Prot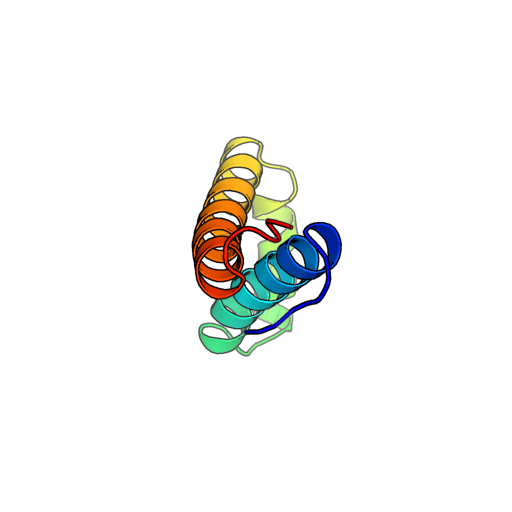ein AF-A0A1N6XDA5-F1 (afdb_monomer_lite)

Structure (mmCIF, N/CA/C/O backbone):
data_AF-A0A1N6XDA5-F1
#
_entry.id   AF-A0A1N6XDA5-F1
#
loop_
_atom_site.group_PDB
_atom_site.id
_atom_site.type_symbol
_atom_site.label_atom_id
_atom_site.label_alt_id
_atom_site.label_comp_id
_atom_site.label_asym_id
_atom_site.label_entity_id
_atom_site.label_seq_id
_atom_site.pdbx_PDB_ins_code
_atom_site.Cartn_x
_atom_site.Cartn_y
_atom_site.Cartn_z
_atom_site.occupancy
_atom_site.B_iso_or_equiv
_atom_site.auth_seq_id
_atom_site.auth_comp_id
_atom_site.auth_asym_id
_atom_site.auth_atom_id
_atom_site.pdbx_PDB_model_num
ATOM 1 N N . MET A 1 1 ? -3.591 -8.105 11.709 1.00 72.69 1 MET A N 1
ATOM 2 C CA . MET A 1 1 ? -3.662 -6.754 11.105 1.00 72.69 1 MET A CA 1
ATOM 3 C C . MET A 1 1 ? -3.953 -5.691 12.169 1.00 72.69 1 MET A C 1
ATOM 5 O O . MET A 1 1 ? -4.513 -4.657 11.834 1.00 72.69 1 MET A O 1
ATOM 9 N N . GLN A 1 2 ? -3.577 -5.923 13.432 1.00 84.81 2 GLN A N 1
ATOM 10 C CA . GLN A 1 2 ? -3.869 -4.981 14.509 1.00 84.81 2 GLN A CA 1
ATOM 11 C C . GLN A 1 2 ? -2.733 -3.959 14.601 1.00 84.81 2 GLN A C 1
ATOM 13 O O . GLN A 1 2 ? -1.567 -4.356 14.592 1.00 84.81 2 GLN A O 1
ATOM 18 N N . VAL A 1 3 ? -3.078 -2.677 14.584 1.00 94.75 3 VAL A N 1
ATOM 19 C CA . VAL A 1 3 ? -2.156 -1.536 14.625 1.00 94.75 3 VAL A CA 1
ATOM 20 C C . VAL A 1 3 ? -2.768 -0.453 15.504 1.00 94.75 3 VAL A C 1
ATOM 22 O O . VAL A 1 3 ? -3.980 -0.249 15.478 1.00 94.75 3 VAL A O 1
ATOM 25 N N . ASP A 1 4 ? -1.939 0.262 16.253 1.00 95.25 4 ASP A N 1
ATOM 26 C CA . ASP A 1 4 ? -2.411 1.072 17.380 1.00 95.25 4 ASP A CA 1
ATOM 27 C C . ASP A 1 4 ? -2.995 2.419 16.941 1.00 95.25 4 ASP A C 1
ATOM 29 O O . ASP A 1 4 ? -3.776 3.026 17.666 1.00 95.25 4 ASP A O 1
ATOM 33 N N . THR A 1 5 ? -2.628 2.906 15.751 1.00 97.50 5 THR A N 1
ATOM 34 C CA . THR A 1 5 ? -3.057 4.226 15.263 1.00 97.50 5 THR A CA 1
ATOM 35 C C . THR A 1 5 ? -3.450 4.217 13.783 1.00 97.50 5 THR A C 1
ATOM 37 O O . THR A 1 5 ? -2.916 3.414 13.006 1.00 97.50 5 THR A O 1
ATOM 40 N N . PRO A 1 6 ? -4.294 5.173 13.339 1.00 97.69 6 PRO A N 1
ATOM 41 C CA . PRO A 1 6 ? -4.617 5.342 11.923 1.00 97.69 6 PRO A CA 1
ATOM 42 C C . PRO A 1 6 ? -3.382 5.526 11.031 1.00 97.69 6 PRO A C 1
ATOM 44 O O . PRO A 1 6 ? -3.326 4.973 9.934 1.00 97.69 6 PRO A O 1
ATOM 47 N N . GLN A 1 7 ? -2.359 6.246 11.509 1.00 97.81 7 GLN A N 1
ATOM 48 C CA . GLN A 1 7 ? -1.116 6.458 10.762 1.00 97.81 7 GLN A CA 1
ATOM 49 C C . GLN A 1 7 ? -0.385 5.136 10.496 1.00 97.81 7 GLN A C 1
ATOM 51 O O . GLN A 1 7 ? -0.030 4.844 9.355 1.00 97.81 7 GLN A O 1
ATOM 56 N N . GLN A 1 8 ? -0.232 4.294 11.523 1.00 98.19 8 GLN A N 1
ATOM 57 C CA . GLN A 1 8 ? 0.357 2.962 11.359 1.00 98.19 8 GLN A CA 1
ATOM 58 C C . GLN A 1 8 ? -0.488 2.075 10.432 1.00 98.19 8 GLN A C 1
ATOM 60 O O . GLN A 1 8 ? 0.060 1.274 9.672 1.00 98.19 8 GLN A O 1
ATOM 65 N N . GLY A 1 9 ? -1.816 2.229 10.453 1.00 98.25 9 GLY A N 1
ATOM 66 C CA . GLY A 1 9 ? -2.712 1.554 9.514 1.00 98.25 9 GLY A CA 1
ATOM 67 C C . GLY A 1 9 ? -2.483 1.964 8.065 1.00 98.25 9 GLY A C 1
ATOM 68 O O . GLY A 1 9 ? -2.450 1.101 7.186 1.00 98.25 9 GLY A O 1
ATOM 69 N N . PHE A 1 10 ? -2.272 3.253 7.807 1.00 98.06 10 PHE A N 1
ATOM 70 C CA . PHE A 1 10 ? -1.951 3.741 6.469 1.00 98.06 10 PHE A CA 1
ATOM 71 C C . PHE A 1 10 ? -0.580 3.239 6.002 1.00 98.06 10 PHE A C 1
ATOM 73 O O . PHE A 1 10 ? -0.451 2.735 4.885 1.00 98.06 10 PHE A O 1
ATOM 80 N N . ASP A 1 11 ? 0.428 3.272 6.875 1.00 98.19 11 ASP A N 1
ATOM 81 C CA . ASP A 1 11 ? 1.759 2.746 6.563 1.00 98.19 11 ASP A CA 1
ATOM 82 C C . ASP A 1 11 ? 1.704 1.245 6.230 1.00 98.19 11 ASP A C 1
ATOM 84 O O . ASP A 1 11 ? 2.292 0.793 5.239 1.00 98.19 11 ASP A O 1
ATOM 88 N N . LEU A 1 12 ? 0.923 0.470 6.993 1.00 98.19 12 LEU A N 1
ATOM 89 C CA . LEU A 1 12 ? 0.676 -0.941 6.705 1.00 98.19 12 LEU A CA 1
ATOM 90 C C . LEU A 1 12 ? -0.044 -1.131 5.360 1.00 98.19 12 LEU A C 1
ATOM 92 O O . LEU A 1 12 ? 0.338 -2.019 4.596 1.00 98.19 12 LEU A O 1
ATOM 96 N N . ALA A 1 13 ? -1.030 -0.295 5.025 1.00 98.44 13 ALA A N 1
ATOM 97 C CA . ALA A 1 13 ? -1.735 -0.355 3.742 1.00 98.44 13 ALA A CA 1
ATOM 98 C C . ALA A 1 13 ? -0.778 -0.180 2.550 1.00 98.44 13 ALA A C 1
ATOM 100 O O . ALA A 1 13 ? -0.816 -0.954 1.588 1.00 98.44 13 ALA A O 1
ATOM 101 N N . ILE A 1 14 ? 0.148 0.778 2.645 1.00 98.06 14 ILE A N 1
ATOM 102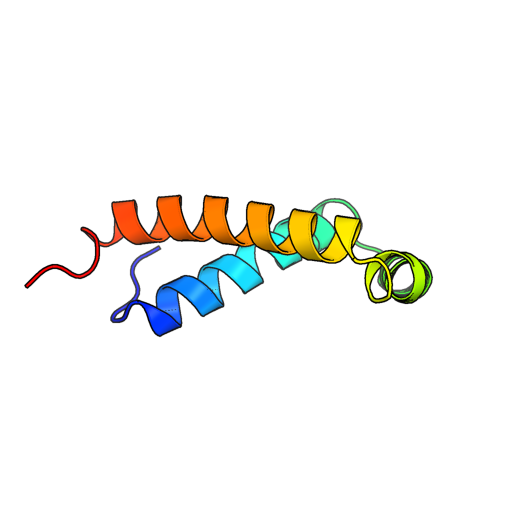 C CA . ILE A 1 14 ? 1.188 1.006 1.634 1.00 98.06 14 ILE A CA 1
ATOM 103 C C . ILE A 1 14 ? 2.128 -0.201 1.522 1.00 98.06 14 ILE A C 1
ATOM 105 O O . ILE A 1 14 ? 2.481 -0.619 0.413 1.00 98.06 14 ILE A O 1
ATOM 109 N N . VAL A 1 15 ? 2.533 -0.791 2.650 1.00 97.69 15 VAL A N 1
ATOM 110 C CA . VAL A 1 15 ? 3.372 -1.999 2.659 1.00 97.69 15 VAL A CA 1
ATOM 111 C C . VAL A 1 15 ? 2.658 -3.168 1.982 1.00 97.69 15 VAL A C 1
ATOM 113 O O . VAL A 1 15 ? 3.263 -3.834 1.140 1.00 97.69 15 VAL A O 1
ATOM 116 N N . MET A 1 16 ? 1.381 -3.392 2.292 1.00 97.88 16 MET A N 1
ATOM 117 C CA . MET A 1 16 ? 0.575 -4.471 1.712 1.00 97.88 16 MET A CA 1
ATOM 118 C C . MET A 1 16 ? 0.403 -4.300 0.198 1.00 97.88 16 MET A C 1
ATOM 120 O O . MET A 1 16 ? 0.670 -5.240 -0.555 1.00 97.88 16 MET A O 1
ATOM 124 N N . ALA A 1 17 ? 0.081 -3.088 -0.266 1.00 97.44 17 ALA A N 1
ATOM 125 C CA . ALA A 1 17 ? -0.008 -2.769 -1.691 1.00 97.44 17 ALA A CA 1
ATOM 126 C C . ALA A 1 17 ? 1.309 -3.071 -2.430 1.00 97.44 17 ALA A C 1
ATOM 128 O O . ALA A 1 17 ? 1.334 -3.775 -3.442 1.00 97.44 17 ALA A O 1
ATOM 129 N N . ARG A 1 18 ? 2.442 -2.607 -1.885 1.00 96.38 18 ARG A N 1
ATOM 130 C CA . ARG A 1 18 ? 3.773 -2.858 -2.464 1.00 96.38 18 ARG A CA 1
ATOM 131 C C . ARG A 1 18 ? 4.158 -4.335 -2.419 1.00 96.38 18 ARG A C 1
ATOM 133 O O . ARG A 1 18 ? 4.826 -4.822 -3.334 1.00 96.38 18 ARG A O 1
ATOM 140 N N . ARG A 1 19 ? 3.764 -5.052 -1.362 1.00 97.19 19 ARG A N 1
ATOM 141 C CA . ARG A 1 19 ? 4.027 -6.486 -1.218 1.00 97.19 19 ARG A CA 1
ATOM 142 C C . ARG A 1 19 ? 3.271 -7.286 -2.269 1.00 97.19 19 ARG A C 1
ATOM 144 O O . ARG A 1 19 ? 3.885 -8.178 -2.838 1.00 97.19 19 ARG A O 1
ATOM 151 N N . ALA A 1 20 ? 2.017 -6.951 -2.568 1.00 97.38 20 ALA A N 1
ATOM 152 C CA . ALA A 1 20 ? 1.252 -7.612 -3.626 1.00 97.38 20 ALA A CA 1
ATOM 153 C C . ALA A 1 20 ? 1.984 -7.539 -4.979 1.00 97.38 20 ALA A C 1
ATOM 155 O O . ALA A 1 20 ? 2.241 -8.571 -5.593 1.00 97.38 20 ALA A O 1
ATOM 156 N N . VAL A 1 21 ? 2.439 -6.345 -5.379 1.00 96.62 21 VAL A N 1
ATOM 157 C CA . VAL A 1 21 ? 3.212 -6.152 -6.622 1.00 96.62 21 VAL A CA 1
ATOM 158 C C . VAL A 1 21 ? 4.506 -6.971 -6.620 1.00 96.62 21 VAL A C 1
ATOM 160 O O . VAL A 1 21 ? 4.795 -7.665 -7.592 1.00 96.62 21 VAL A O 1
ATOM 163 N N . LYS A 1 22 ? 5.275 -6.932 -5.523 1.00 97.12 22 LYS A N 1
ATOM 164 C CA . LYS A 1 22 ? 6.538 -7.682 -5.404 1.00 97.12 22 LYS A CA 1
ATOM 165 C C . LYS A 1 22 ? 6.332 -9.201 -5.382 1.00 97.12 22 LYS A C 1
ATOM 167 O O . LYS A 1 22 ? 7.206 -9.935 -5.826 1.00 97.12 22 LYS A O 1
ATOM 172 N N . THR A 1 23 ? 5.216 -9.681 -4.841 1.00 97.88 23 THR A N 1
ATOM 173 C CA . THR A 1 23 ? 4.874 -11.109 -4.853 1.00 97.88 23 THR A CA 1
ATOM 174 C C . THR A 1 23 ? 4.573 -11.575 -6.276 1.00 97.88 23 THR A C 1
ATOM 176 O O . THR A 1 23 ? 5.061 -12.624 -6.679 1.00 97.88 23 THR A O 1
ATOM 179 N N . THR A 1 24 ? 3.819 -10.788 -7.049 1.00 97.38 24 THR A N 1
ATOM 180 C CA . THR A 1 24 ? 3.486 -11.114 -8.445 1.00 97.38 24 THR A CA 1
ATOM 181 C C . THR A 1 24 ? 4.693 -10.993 -9.376 1.00 97.38 24 THR A C 1
ATOM 183 O O . THR A 1 24 ? 4.853 -11.801 -10.286 1.00 97.38 24 THR A O 1
ATOM 186 N N . GLN A 1 25 ? 5.556 -9.999 -9.150 1.00 97.44 25 GLN A N 1
ATOM 187 C CA . GLN A 1 25 ? 6.792 -9.795 -9.901 1.00 97.44 25 GLN A CA 1
ATOM 188 C C . GLN A 1 25 ? 7.997 -9.763 -8.944 1.00 97.44 25 GLN A C 1
ATOM 190 O O . GLN A 1 25 ? 8.302 -8.706 -8.379 1.00 97.44 25 GLN A O 1
ATOM 195 N N . PRO A 1 26 ? 8.693 -10.899 -8.749 1.00 96.81 26 PRO A N 1
ATOM 196 C CA . PRO A 1 26 ? 9.809 -10.988 -7.812 1.00 96.81 26 PRO A CA 1
ATOM 197 C C . PRO A 1 26 ? 11.111 -10.358 -8.334 1.00 96.81 26 PRO A C 1
ATOM 199 O O . PRO A 1 26 ? 11.989 -10.042 -7.525 1.00 96.81 26 PRO A O 1
ATOM 202 N N . ASP A 1 27 ? 11.256 -10.154 -9.649 1.00 98.06 27 ASP A N 1
ATOM 203 C CA . ASP A 1 27 ? 12.461 -9.578 -10.246 1.00 98.06 27 ASP A CA 1
ATOM 204 C C . ASP A 1 27 ? 12.540 -8.063 -9.999 1.00 98.06 27 ASP A C 1
ATOM 206 O O . ASP A 1 27 ? 11.805 -7.241 -10.557 1.00 98.06 27 ASP A O 1
ATOM 210 N N . VAL A 1 28 ? 13.503 -7.679 -9.163 1.00 97.06 28 VAL A N 1
ATOM 211 C CA . VAL A 1 28 ? 13.760 -6.286 -8.795 1.00 97.06 28 VAL A CA 1
ATOM 212 C C . VAL A 1 28 ? 14.228 -5.449 -9.988 1.00 97.06 28 VAL A C 1
ATOM 214 O O . VAL A 1 28 ? 13.931 -4.252 -10.022 1.00 97.06 28 VAL A O 1
ATOM 217 N N . ALA A 1 29 ? 14.941 -6.028 -10.956 1.00 97.88 29 ALA A N 1
ATOM 218 C CA . ALA A 1 29 ? 15.373 -5.313 -12.153 1.00 97.88 29 ALA A CA 1
ATOM 219 C C . ALA A 1 29 ? 14.162 -4.909 -13.002 1.00 97.88 29 ALA A C 1
ATOM 221 O O . ALA A 1 29 ? 14.050 -3.743 -13.389 1.00 97.88 29 ALA A O 1
ATOM 222 N N . VAL A 1 30 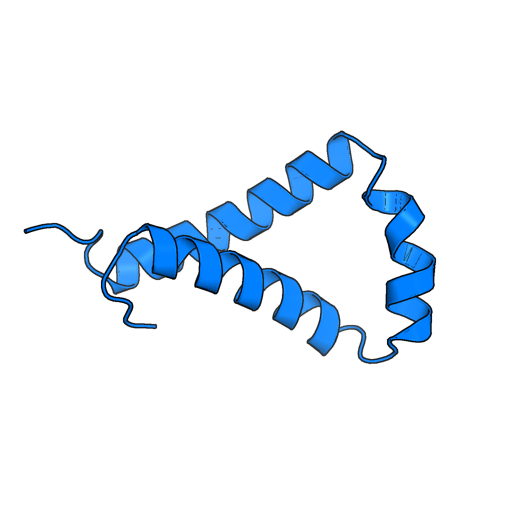? 13.206 -5.826 -13.184 1.00 97.69 30 VAL A N 1
ATOM 223 C CA . VAL A 1 30 ? 11.934 -5.536 -13.861 1.00 97.69 30 VAL A CA 1
ATOM 224 C C . VAL A 1 30 ? 11.165 -4.445 -13.116 1.00 97.69 30 VAL A C 1
ATOM 226 O O . VAL A 1 30 ? 10.765 -3.457 -13.729 1.00 97.69 30 VAL A O 1
ATOM 229 N N . LEU A 1 31 ? 11.016 -4.550 -11.791 1.00 96.75 31 LEU A N 1
ATOM 230 C CA . LEU A 1 31 ? 10.321 -3.525 -10.997 1.00 96.75 31 LEU A CA 1
ATOM 231 C C . LEU A 1 31 ? 10.968 -2.137 -11.130 1.00 96.75 31 LEU A C 1
ATOM 233 O O . LEU A 1 31 ? 10.271 -1.134 -11.295 1.00 96.75 31 LEU A O 1
ATOM 237 N N . LYS A 1 32 ? 12.304 -2.063 -11.079 1.00 96.94 32 LYS A N 1
ATOM 238 C CA . LYS A 1 32 ? 13.047 -0.805 -11.249 1.00 96.94 32 LYS A CA 1
ATOM 239 C C . LYS A 1 32 ? 12.866 -0.224 -12.648 1.00 96.94 32 LYS A C 1
ATOM 241 O O . LYS A 1 32 ? 12.675 0.982 -12.760 1.00 96.94 32 LYS A O 1
ATOM 246 N N . ALA A 1 33 ? 12.878 -1.062 -13.683 1.00 97.06 33 ALA A N 1
ATOM 247 C CA . ALA A 1 33 ? 12.673 -0.630 -15.064 1.00 97.06 33 ALA A CA 1
ATOM 248 C C . ALA A 1 33 ? 11.257 -0.077 -15.314 1.00 97.06 33 ALA A C 1
ATOM 250 O O . ALA A 1 33 ? 11.089 0.831 -16.123 1.00 97.06 33 ALA A O 1
ATOM 251 N N . GLN A 1 34 ? 10.240 -0.581 -14.606 1.00 95.19 34 GLN A N 1
ATOM 252 C CA . GLN A 1 34 ? 8.862 -0.085 -14.724 1.00 95.19 34 GLN A CA 1
ATOM 253 C C . GLN A 1 34 ? 8.614 1.203 -13.924 1.00 95.19 34 GLN A C 1
ATOM 255 O O . GLN A 1 34 ? 7.739 1.984 -14.290 1.00 95.19 34 GLN A O 1
ATOM 260 N N . ARG A 1 35 ? 9.377 1.463 -12.852 1.00 94.69 35 ARG A N 1
ATOM 261 C CA . ARG A 1 35 ? 9.132 2.596 -11.941 1.00 94.69 35 ARG A CA 1
ATOM 262 C C . ARG A 1 35 ? 9.042 3.970 -12.618 1.00 94.69 35 ARG A C 1
ATOM 264 O O . ARG A 1 35 ? 8.106 4.696 -12.290 1.00 94.69 35 ARG A O 1
ATOM 271 N N . PRO A 1 36 ? 9.926 4.343 -13.561 1.00 96.00 36 PRO A N 1
ATOM 272 C CA . PRO A 1 36 ? 9.816 5.623 -14.258 1.00 96.00 36 PRO A CA 1
ATOM 273 C C . PRO A 1 36 ? 8.517 5.789 -15.053 1.00 96.00 36 PRO A C 1
ATOM 275 O O . PRO A 1 36 ? 8.078 6.916 -15.241 1.00 96.00 36 PRO A O 1
ATOM 278 N N . ARG A 1 37 ? 7.890 4.689 -15.500 1.00 93.31 37 ARG A N 1
ATOM 279 C CA . ARG A 1 37 ? 6.669 4.746 -16.319 1.00 93.31 37 ARG A CA 1
ATOM 280 C C . ARG A 1 37 ? 5.470 5.254 -15.531 1.00 93.31 37 ARG A C 1
ATOM 282 O O . ARG A 1 37 ? 4.723 6.068 -16.045 1.00 93.31 37 ARG A O 1
ATOM 289 N N . TYR A 1 38 ? 5.303 4.781 -14.298 1.00 93.69 38 TYR A N 1
ATOM 290 C CA . TYR A 1 38 ? 4.138 5.127 -13.483 1.00 93.69 38 TYR A CA 1
ATOM 291 C C . TYR A 1 38 ? 4.415 6.266 -12.491 1.00 93.69 38 TYR A C 1
ATOM 293 O O . TYR A 1 38 ? 3.491 6.931 -12.044 1.00 93.69 38 TYR A O 1
ATOM 301 N N . ALA A 1 39 ? 5.678 6.513 -12.120 1.00 94.12 39 ALA A N 1
ATOM 302 C CA . ALA A 1 39 ? 6.008 7.521 -11.108 1.00 94.12 39 ALA A CA 1
ATOM 303 C C . ALA A 1 39 ? 5.827 8.973 -11.588 1.00 94.12 39 ALA A C 1
ATOM 305 O O . ALA A 1 39 ? 5.720 9.866 -10.752 1.00 94.12 39 ALA A O 1
ATOM 306 N N . GLY A 1 40 ? 5.825 9.208 -12.903 1.00 93.69 40 GLY A N 1
ATOM 307 C CA . GLY A 1 40 ? 5.569 10.519 -13.510 1.00 93.69 40 GLY A CA 1
ATOM 308 C C . GLY A 1 40 ? 4.181 10.657 -14.141 1.00 93.69 40 GLY A C 1
ATOM 309 O O . GLY A 1 40 ? 3.903 11.688 -14.745 1.00 93.69 40 GLY A O 1
ATOM 310 N N . ASP A 1 41 ? 3.333 9.633 -14.035 1.00 97.38 41 ASP A N 1
ATOM 311 C CA . ASP A 1 41 ? 2.024 9.589 -14.682 1.00 97.38 41 ASP A CA 1
ATOM 312 C C . ASP A 1 41 ? 0.901 9.820 -13.662 1.00 97.38 41 ASP A C 1
ATOM 314 O O . ASP A 1 41 ? 0.753 9.070 -12.697 1.00 97.38 41 ASP A O 1
ATOM 318 N N . ALA A 1 42 ? 0.104 10.871 -13.863 1.00 97.38 42 ALA A N 1
ATOM 319 C CA . ALA A 1 42 ? -0.911 11.288 -12.896 1.00 97.38 42 ALA A CA 1
ATOM 320 C C . ALA A 1 42 ? -2.009 10.231 -12.691 1.00 97.38 42 ALA A C 1
ATOM 322 O O . ALA A 1 42 ? -2.425 10.005 -11.555 1.00 97.38 42 ALA A O 1
ATOM 323 N N . ALA A 1 43 ? -2.446 9.562 -13.763 1.00 97.81 43 ALA A N 1
ATOM 324 C CA . ALA A 1 43 ? -3.445 8.499 -13.679 1.00 97.81 43 ALA A CA 1
ATOM 325 C C . ALA A 1 43 ? -2.912 7.318 -12.858 1.00 97.81 43 ALA A C 1
ATOM 327 O O . ALA A 1 43 ? -3.555 6.881 -11.908 1.00 97.81 43 ALA A O 1
ATOM 328 N N . SER A 1 44 ? -1.678 6.897 -13.127 1.00 97.12 44 SER A N 1
ATOM 329 C CA . SER A 1 44 ? -1.017 5.842 -12.364 1.00 97.12 44 SER A CA 1
ATOM 330 C C . SER A 1 44 ? -0.849 6.197 -10.884 1.00 97.12 44 SER A C 1
ATOM 332 O O . SER A 1 44 ? -0.989 5.332 -10.020 1.00 97.12 44 SER A O 1
ATOM 334 N N . LEU A 1 45 ? -0.547 7.458 -10.558 1.00 96.75 45 LEU A N 1
ATOM 335 C CA . LEU A 1 45 ? -0.449 7.908 -9.165 1.00 96.75 45 LEU A CA 1
ATOM 336 C C . LEU A 1 45 ? -1.811 7.866 -8.452 1.00 96.75 45 LEU A C 1
ATOM 338 O O . LEU A 1 45 ? -1.870 7.482 -7.281 1.00 96.75 45 LEU A O 1
ATOM 342 N N . ILE A 1 46 ? -2.898 8.200 -9.155 1.00 98.06 46 ILE A N 1
ATOM 343 C CA . ILE A 1 46 ? -4.270 8.050 -8.650 1.00 98.06 46 ILE A CA 1
ATOM 344 C C . ILE A 1 46 ? -4.600 6.567 -8.435 1.00 98.06 46 ILE A C 1
ATOM 346 O O . ILE A 1 46 ? -5.090 6.206 -7.365 1.00 98.06 46 ILE A O 1
ATOM 350 N N . ASP A 1 47 ? -4.257 5.694 -9.383 1.00 98.00 47 ASP A N 1
ATOM 351 C CA . ASP A 1 47 ? -4.500 4.251 -9.272 1.00 98.00 47 ASP A CA 1
ATOM 352 C C . ASP A 1 47 ? -3.751 3.635 -8.080 1.00 98.00 47 ASP A C 1
ATOM 354 O O . ASP A 1 47 ? -4.318 2.866 -7.300 1.00 98.00 47 ASP A O 1
ATOM 358 N N . VAL A 1 48 ? -2.486 4.018 -7.870 1.00 96.81 48 VAL A N 1
ATOM 359 C CA . VAL A 1 48 ? -1.709 3.601 -6.690 1.00 96.81 48 VAL A CA 1
ATOM 360 C C . VAL A 1 48 ? -2.385 4.062 -5.394 1.00 96.81 48 VAL A C 1
ATOM 362 O O . VAL A 1 48 ? -2.443 3.293 -4.429 1.00 96.81 48 VAL A O 1
ATOM 365 N N . SER A 1 49 ? -2.920 5.287 -5.368 1.00 97.56 49 SER A N 1
ATOM 366 C CA . SER A 1 49 ? -3.672 5.810 -4.222 1.00 97.56 49 SER A CA 1
ATOM 367 C C . SER A 1 49 ? -4.943 4.995 -3.954 1.00 97.56 49 SER A C 1
ATOM 369 O O . SER A 1 49 ? -5.195 4.619 -2.808 1.00 97.56 49 SER A O 1
ATOM 371 N N . ALA A 1 50 ? -5.693 4.629 -4.998 1.00 98.44 50 ALA A N 1
ATOM 372 C CA . ALA A 1 50 ? -6.903 3.818 -4.877 1.00 98.44 50 ALA A CA 1
ATOM 373 C C . ALA A 1 50 ? -6.620 2.424 -4.286 1.00 98.44 50 ALA A C 1
ATOM 375 O O . ALA A 1 50 ? -7.350 1.954 -3.410 1.00 98.44 50 ALA A O 1
ATOM 376 N N . VAL A 1 51 ? -5.521 1.780 -4.694 1.00 98.00 51 VAL A N 1
ATOM 377 C CA . VAL A 1 51 ? -5.10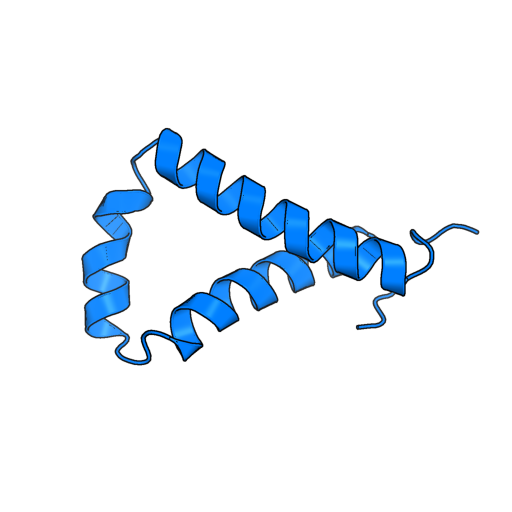3 0.485 -4.126 1.00 98.00 51 VAL A CA 1
ATOM 378 C C . VAL A 1 51 ? -4.745 0.617 -2.643 1.00 98.00 51 VAL A C 1
ATOM 380 O O . VAL A 1 51 ? -5.146 -0.223 -1.834 1.00 98.00 51 VAL A O 1
ATOM 383 N N . ALA A 1 52 ? -4.010 1.666 -2.263 1.00 98.00 52 ALA A N 1
ATOM 384 C CA . ALA A 1 52 ? -3.694 1.930 -0.860 1.00 98.00 52 ALA A CA 1
ATOM 385 C C . ALA A 1 52 ? -4.965 2.179 -0.029 1.00 98.00 52 ALA A C 1
ATOM 387 O O . ALA A 1 52 ? -5.089 1.640 1.070 1.00 98.00 52 ALA A O 1
ATOM 388 N N . ALA A 1 53 ? -5.934 2.921 -0.575 1.00 98.56 53 ALA A N 1
ATOM 389 C CA . ALA A 1 53 ? -7.217 3.180 0.073 1.00 98.56 53 ALA A CA 1
ATOM 390 C C . ALA A 1 53 ? -8.014 1.889 0.334 1.00 98.56 53 ALA A C 1
ATOM 392 O O . ALA A 1 53 ? -8.568 1.727 1.420 1.00 98.56 53 ALA A O 1
ATOM 393 N N . ALA A 1 54 ? -8.021 0.936 -0.604 1.00 98.62 54 ALA A N 1
ATOM 394 C CA . ALA A 1 54 ? -8.697 -0.353 -0.425 1.00 98.62 54 ALA A CA 1
ATOM 395 C C . ALA A 1 54 ? -8.086 -1.194 0.715 1.00 98.62 54 ALA A C 1
ATOM 397 O O . ALA A 1 54 ? -8.807 -1.762 1.545 1.00 98.62 54 ALA A O 1
ATOM 398 N N . TRP A 1 55 ? -6.752 -1.239 0.806 1.00 98.44 55 TRP A N 1
ATOM 399 C CA . TRP A 1 55 ? -6.070 -1.882 1.933 1.00 98.44 55 TRP A CA 1
ATOM 400 C C . TRP A 1 55 ? -6.342 -1.157 3.249 1.00 98.44 55 TRP A C 1
ATOM 402 O O . TRP A 1 55 ? -6.634 -1.808 4.251 1.00 98.44 55 TRP A O 1
ATOM 412 N N . PHE A 1 56 ? -6.285 0.176 3.246 1.00 98.56 56 PHE A N 1
ATOM 413 C CA . PHE A 1 56 ? -6.537 0.976 4.439 1.00 98.56 56 PHE A CA 1
ATOM 414 C C . PHE A 1 56 ? -7.965 0.799 4.956 1.00 98.56 56 PHE A C 1
ATOM 416 O O . PHE A 1 56 ? -8.140 0.628 6.154 1.00 98.56 56 PHE A O 1
ATOM 423 N N . ALA A 1 57 ? -8.971 0.734 4.078 1.00 98.50 57 ALA A N 1
ATOM 424 C CA . ALA A 1 57 ? -10.352 0.444 4.465 1.00 98.50 57 ALA A CA 1
ATOM 425 C C . ALA A 1 57 ? -10.482 -0.921 5.164 1.00 98.50 57 ALA A C 1
ATOM 427 O O . ALA A 1 57 ? -11.148 -1.037 6.191 1.00 98.50 57 ALA A O 1
ATOM 428 N N . THR A 1 58 ? -9.787 -1.942 4.648 1.00 98.19 58 THR A N 1
ATOM 429 C CA . THR A 1 58 ? -9.752 -3.282 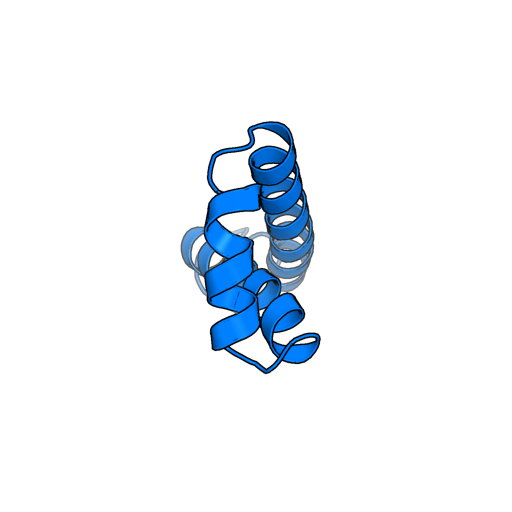5.258 1.00 98.19 58 THR A CA 1
ATOM 430 C C . THR A 1 58 ? -9.076 -3.257 6.631 1.00 98.19 58 THR A C 1
ATOM 432 O O . THR A 1 58 ? -9.579 -3.844 7.587 1.00 98.19 58 THR A O 1
ATOM 435 N N . ILE A 1 59 ? -7.943 -2.559 6.748 1.00 98.19 59 ILE A N 1
ATOM 436 C CA . ILE A 1 59 ? -7.196 -2.422 8.005 1.00 98.19 59 ILE A CA 1
ATOM 437 C C . ILE A 1 59 ? -8.012 -1.625 9.026 1.00 98.19 59 ILE A C 1
ATOM 439 O O . ILE A 1 59 ? -8.113 -2.052 10.169 1.00 98.19 59 ILE A O 1
ATOM 443 N N . ALA A 1 60 ? -8.634 -0.518 8.625 1.00 98.25 60 ALA A N 1
ATOM 444 C CA . ALA A 1 60 ? -9.488 0.287 9.489 1.00 98.25 60 ALA A CA 1
ATOM 445 C C . ALA A 1 60 ? -10.653 -0.542 10.040 1.00 98.25 60 ALA A C 1
ATOM 447 O O . ALA A 1 60 ? -10.858 -0.568 11.250 1.00 98.25 60 ALA A O 1
ATOM 448 N N . ALA A 1 61 ? -11.347 -1.303 9.186 1.00 97.94 61 ALA A N 1
ATOM 449 C CA . ALA A 1 61 ? -12.405 -2.211 9.626 1.00 97.94 61 ALA A CA 1
ATOM 450 C C . ALA A 1 61 ? -11.894 -3.276 10.617 1.00 97.94 61 ALA A C 1
ATOM 452 O O . ALA A 1 61 ? -12.566 -3.574 11.599 1.00 97.94 61 ALA A O 1
ATOM 453 N N . ALA A 1 62 ? -10.688 -3.812 10.403 1.00 97.44 62 ALA A N 1
ATOM 454 C CA . ALA A 1 62 ? -10.071 -4.782 11.310 1.00 97.44 62 ALA A CA 1
ATOM 455 C C . ALA A 1 62 ? -9.619 -4.190 12.662 1.00 97.44 62 ALA A C 1
ATOM 457 O O . ALA A 1 62 ? -9.354 -4.955 13.587 1.00 97.44 62 ALA A O 1
ATOM 458 N N . ASN A 1 63 ? -9.512 -2.862 12.777 1.00 97.25 63 ASN A N 1
ATOM 459 C CA . ASN A 1 63 ? -9.106 -2.143 13.993 1.00 97.25 63 ASN A CA 1
ATOM 460 C C . ASN A 1 63 ? -10.265 -1.345 14.611 1.00 97.25 63 ASN A C 1
ATOM 462 O O . ASN A 1 63 ? -10.024 -0.379 15.329 1.00 97.25 63 ASN A O 1
ATOM 466 N N . ASP A 1 64 ? -11.510 -1.695 14.274 1.00 96.75 64 ASP A N 1
ATOM 467 C CA . ASP A 1 64 ? -12.719 -0.965 14.683 1.00 96.75 64 ASP A CA 1
ATOM 468 C C . ASP A 1 64 ? -12.614 0.560 14.473 1.00 96.75 64 ASP A C 1
ATOM 470 O O . ASP A 1 64 ? -13.114 1.382 15.237 1.00 96.75 64 ASP A O 1
ATOM 474 N N . TYR A 1 65 ? -11.926 0.954 13.398 1.00 97.19 65 TYR A N 1
ATOM 475 C CA . TYR A 1 65 ? -11.656 2.342 13.024 1.00 97.19 65 TYR A CA 1
ATOM 476 C C . TYR A 1 65 ? -10.941 3.172 14.103 1.00 97.19 65 TYR A C 1
ATOM 478 O O . TYR A 1 65 ? -11.023 4.399 14.057 1.00 97.19 65 TYR A O 1
ATOM 486 N N . TRP A 1 66 ? -10.230 2.527 15.037 1.00 96.88 66 TRP A N 1
ATOM 487 C CA . TRP A 1 66 ? -9.575 3.178 16.180 1.00 96.88 66 TRP A CA 1
ATOM 488 C C . TRP A 1 66 ? -10.536 4.051 16.994 1.00 96.88 66 TRP A C 1
ATOM 490 O O . TRP A 1 66 ? -10.139 5.088 17.525 1.00 96.88 66 TRP A O 1
ATOM 500 N N . ARG A 1 67 ? -11.818 3.673 17.038 1.00 90.81 67 ARG A N 1
ATOM 501 C CA . ARG A 1 67 ? -12.796 4.349 17.885 1.00 90.81 67 ARG A CA 1
ATOM 502 C C . ARG A 1 67 ? -12.475 4.003 19.337 1.00 90.81 67 ARG A C 1
ATOM 504 O O . ARG A 1 67 ? -12.461 2.829 19.697 1.00 90.81 67 ARG A O 1
ATOM 511 N N . GLU A 1 68 ? -12.215 5.031 20.135 1.00 70.94 68 GLU A N 1
ATOM 512 C CA . GLU A 1 68 ? -12.440 5.006 21.583 1.00 70.94 68 GLU A CA 1
ATOM 513 C C . GLU A 1 68 ? -13.869 5.478 21.874 1.00 70.94 68 GLU A C 1
ATOM 515 O O . GLU A 1 68 ? -14.321 6.440 21.203 1.00 70.94 68 GLU A O 1
#

Secondary structure (DSSP, 8-state):
---SSHHHHHHHHHHHHHHHHHHH---HHHHHHHHHHHHT-HHHHHHHHHHHHHHHHHHHHHTGGG--

Organism: NCBI:txid34006

pLDDT: mean 96.19, std 4.72, range [70.94, 98.62]

Radius of gyration: 13.92 Å; chains: 1; bounding box: 28×22×38 Å

Sequence (68 aa):
MQVDTPQQGFDLAIVMARRAVKTTQPDVAVLKAQRPRYAGDAASLIDVSAVAAAWFATIAAANDYWRE

Foldseek 3Di:
DEDQDLVVLLVVLLVVLVVVVCVVPVDPVVVVVCCVVQVPDP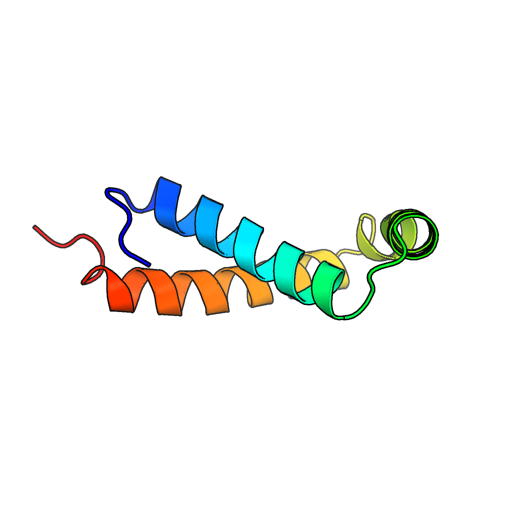VSVVVSVVSSVVSSVVSCVVHVVNDD

InterPro domains:
  IPR021111 Hexameric tyrosine-coordinated heme protein (HTHP) [PF11534] (2-67)
  IPR038125 HTHP domain superfamily [G3DSA:6.10.80.10] (1-68)